Protein AF-A0AAP3EQN8-F1 (afdb_monomer_lite)

Sequence (80 aa):
EGLKLGNFNEHQIDLFGDAYEFLISNYAANAGKSGGEFFTPQHVSKLIAQLAMHGQTHVNKIYDPAAGSGSLLLQAKKHF

Radius of gyration: 14.18 Å; chains: 1; bounding box: 31×37×30 Å

Structure (mmCIF, N/CA/C/O backbone):
data_AF-A0AAP3EQN8-F1
#
_entry.id   AF-A0AAP3EQN8-F1
#
loop_
_atom_site.group_PDB
_atom_site.id
_atom_site.type_symbol
_atom_site.label_atom_id
_atom_site.lab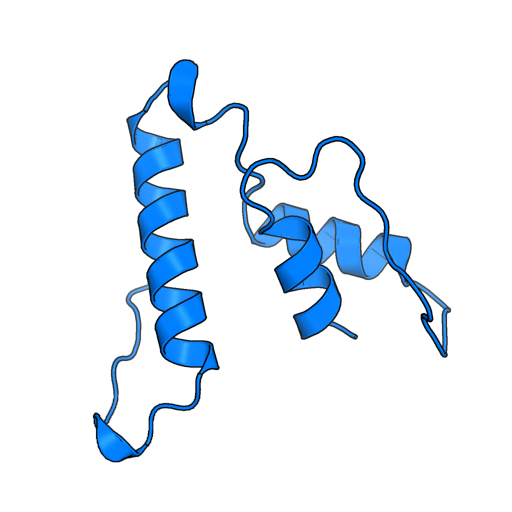el_alt_id
_atom_site.label_comp_id
_atom_site.label_asym_id
_atom_site.label_entity_id
_atom_site.label_seq_id
_atom_site.pdbx_PDB_ins_code
_atom_site.Cartn_x
_atom_site.Cartn_y
_atom_site.Cartn_z
_atom_site.occupancy
_atom_site.B_iso_or_equiv
_atom_site.auth_seq_id
_atom_site.auth_comp_id
_atom_site.auth_asym_id
_atom_site.auth_atom_id
_atom_site.pdbx_PDB_model_num
ATOM 1 N N . GLU A 1 1 ? 15.049 -8.279 6.678 1.00 45.59 1 GLU A N 1
ATOM 2 C CA . GLU A 1 1 ? 14.578 -9.411 7.506 1.00 45.59 1 GLU A CA 1
ATOM 3 C C . GLU A 1 1 ? 13.860 -10.409 6.605 1.00 45.59 1 GLU A C 1
ATOM 5 O O . GLU A 1 1 ? 13.262 -9.977 5.628 1.00 45.59 1 GLU A O 1
ATOM 10 N N . GLY A 1 2 ? 13.988 -11.714 6.853 1.00 59.19 2 GLY A N 1
ATOM 11 C CA . GLY A 1 2 ? 13.318 -12.752 6.056 1.00 59.19 2 GLY A CA 1
ATOM 12 C C . GLY A 1 2 ? 11.892 -13.032 6.541 1.00 59.19 2 GLY A C 1
ATOM 13 O O . GLY A 1 2 ? 11.593 -12.831 7.719 1.00 59.19 2 GLY A O 1
ATOM 14 N N . LEU A 1 3 ? 11.026 -13.517 5.645 1.00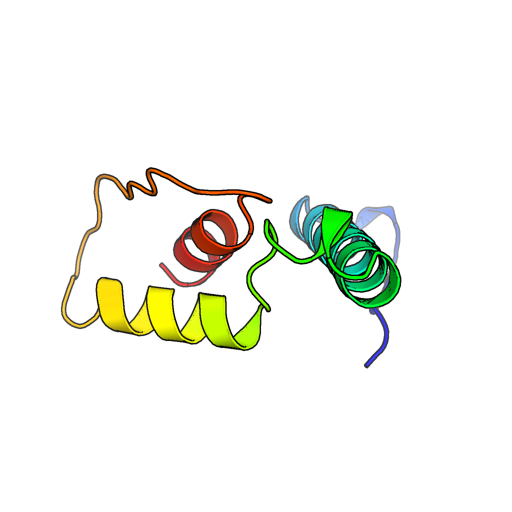 65.38 3 LEU A N 1
ATOM 15 C CA . LEU A 1 3 ? 9.674 -13.973 5.987 1.00 65.38 3 LEU A CA 1
ATOM 16 C C . LEU A 1 3 ? 9.739 -15.161 6.961 1.00 65.38 3 LEU A C 1
ATOM 18 O O . LEU A 1 3 ? 10.395 -16.168 6.688 1.00 65.38 3 LEU A O 1
ATOM 22 N N . LYS A 1 4 ? 9.049 -15.054 8.101 1.00 68.12 4 LYS A N 1
ATOM 23 C CA . LYS A 1 4 ? 8.914 -16.147 9.075 1.00 68.12 4 LYS A CA 1
ATOM 24 C C . LYS A 1 4 ? 7.772 -17.064 8.643 1.00 68.12 4 LYS A C 1
ATOM 26 O O . LYS A 1 4 ? 6.612 -16.770 8.897 1.00 68.12 4 LYS A O 1
ATOM 31 N N . LEU A 1 5 ? 8.115 -18.170 7.986 1.00 63.88 5 LEU A N 1
ATOM 32 C CA . LEU A 1 5 ? 7.154 -19.026 7.281 1.00 63.88 5 LEU A CA 1
ATOM 33 C C . LEU A 1 5 ? 6.512 -20.156 8.111 1.00 63.88 5 LEU A C 1
ATOM 35 O O . LEU A 1 5 ? 5.825 -20.966 7.510 1.00 63.88 5 LEU A O 1
ATOM 39 N N . GLY A 1 6 ? 6.674 -20.203 9.441 1.00 68.56 6 GLY A N 1
ATOM 40 C CA . GLY A 1 6 ? 5.896 -21.043 10.383 1.00 68.56 6 GLY A CA 1
ATOM 41 C C . GLY A 1 6 ? 5.488 -22.464 9.932 1.00 68.56 6 GLY A C 1
ATOM 42 O O . GLY A 1 6 ? 6.187 -23.111 9.157 1.00 68.56 6 GLY A O 1
ATOM 43 N N . ASN A 1 7 ? 4.362 -22.969 10.450 1.00 67.69 7 ASN A N 1
ATOM 44 C CA . ASN A 1 7 ? 3.790 -24.270 10.088 1.00 67.69 7 ASN A CA 1
ATOM 45 C C . ASN A 1 7 ? 2.618 -24.067 9.108 1.00 67.69 7 ASN A C 1
ATOM 47 O O . ASN A 1 7 ? 1.752 -23.234 9.359 1.00 67.69 7 ASN A O 1
ATOM 51 N N . PHE A 1 8 ? 2.568 -24.814 7.997 1.00 61.59 8 PHE A N 1
ATOM 52 C CA . PHE A 1 8 ? 1.691 -24.507 6.847 1.00 61.59 8 PHE A CA 1
ATOM 53 C C . PHE A 1 8 ? 0.193 -24.396 7.192 1.00 61.59 8 PHE A C 1
ATOM 55 O O . PHE A 1 8 ? -0.518 -23.576 6.619 1.00 61.59 8 PHE A O 1
ATOM 62 N N . ASN A 1 9 ? -0.272 -25.192 8.158 1.00 65.50 9 ASN A N 1
ATOM 63 C CA . ASN A 1 9 ? -1.676 -25.239 8.577 1.00 65.50 9 ASN A CA 1
ATOM 64 C C . ASN A 1 9 ? -2.090 -24.095 9.522 1.00 65.50 9 ASN A C 1
ATOM 66 O O . ASN A 1 9 ? -3.273 -23.965 9.824 1.00 65.50 9 ASN A O 1
ATOM 70 N N . GLU A 1 10 ? -1.144 -23.282 9.998 1.00 63.25 10 GLU A N 1
ATOM 71 C CA . GLU A 1 10 ? -1.405 -22.124 10.867 1.00 63.25 10 GLU A CA 1
ATOM 72 C C . GLU A 1 10 ? -1.476 -20.806 10.082 1.00 63.25 10 GLU A C 1
AT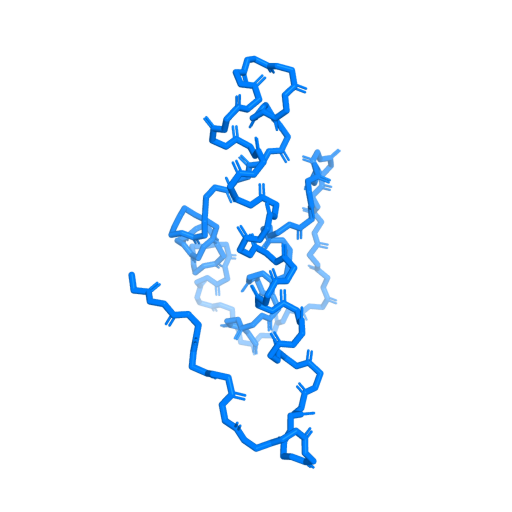OM 74 O O . GLU A 1 10 ? -1.787 -19.755 10.647 1.00 63.25 10 GLU A O 1
ATOM 79 N N . H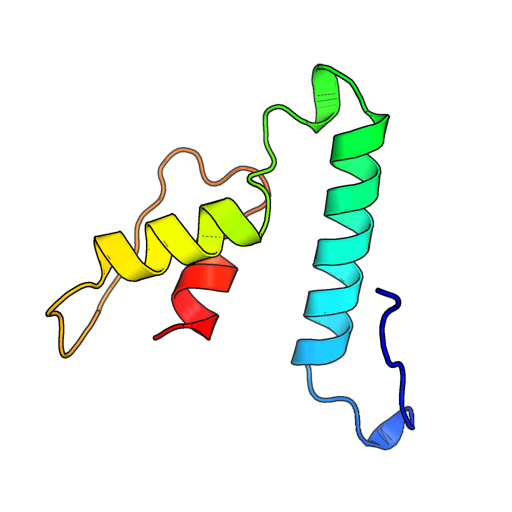IS A 1 11 ? -1.204 -20.842 8.773 1.00 59.72 11 HIS A N 1
ATOM 80 C CA . HIS A 1 11 ? -1.123 -19.637 7.957 1.00 59.72 11 HIS A CA 1
ATOM 81 C C . HIS A 1 11 ? -2.501 -19.074 7.651 1.00 59.72 11 HIS A C 1
ATOM 83 O O . HIS A 1 11 ? -3.227 -19.552 6.779 1.00 59.72 11 HIS A O 1
ATOM 89 N N . GLN A 1 12 ? -2.836 -18.001 8.364 1.00 63.72 12 GLN A N 1
ATOM 90 C CA . GLN A 1 12 ? -3.887 -17.080 7.959 1.00 63.72 12 GLN A CA 1
ATOM 91 C C . GLN A 1 12 ? -3.537 -16.442 6.605 1.00 63.72 12 GLN A C 1
ATOM 93 O O . GLN A 1 12 ? -2.368 -16.336 6.225 1.00 63.72 12 GLN A O 1
ATOM 98 N N . ILE A 1 13 ? -4.571 -15.988 5.892 1.00 64.44 13 ILE A N 1
ATOM 99 C CA . ILE A 1 13 ? -4.499 -15.318 4.579 1.00 64.44 13 ILE A CA 1
ATOM 100 C C . ILE A 1 13 ? -3.402 -14.229 4.531 1.00 64.44 13 ILE A C 1
ATOM 102 O O . ILE A 1 13 ? -2.791 -14.024 3.481 1.00 64.44 13 ILE A O 1
ATOM 106 N N . ASP A 1 14 ? -3.099 -13.592 5.666 1.00 74.81 14 ASP A N 1
ATOM 107 C CA . ASP A 1 14 ? -2.084 -12.543 5.793 1.00 74.81 14 ASP A CA 1
ATOM 108 C C . ASP A 1 14 ? -0.663 -12.978 5.410 1.00 74.81 14 ASP A C 1
ATOM 110 O O . ASP A 1 14 ? 0.022 -12.211 4.734 1.00 74.81 14 ASP A O 1
ATOM 114 N N . LEU A 1 15 ? -0.213 -14.200 5.737 1.00 81.69 15 LEU A N 1
ATOM 115 C CA . LEU A 1 15 ? 1.171 -14.586 5.422 1.00 81.69 15 LEU A CA 1
ATOM 116 C C . LEU A 1 15 ? 1.405 -14.695 3.910 1.00 81.69 15 LEU A C 1
ATOM 118 O O . LEU A 1 15 ? 2.448 -14.281 3.400 1.00 81.69 15 LEU A O 1
ATOM 122 N N . PHE A 1 16 ? 0.438 -15.244 3.175 1.00 82.94 16 PHE A N 1
ATOM 123 C CA . PHE A 1 16 ? 0.534 -15.327 1.719 1.00 82.94 16 PHE A CA 1
ATOM 124 C C . PHE A 1 16 ? 0.455 -13.940 1.069 1.00 82.94 16 PHE A C 1
ATOM 126 O O . PHE A 1 16 ? 1.139 -13.695 0.075 1.00 82.94 16 PHE A O 1
ATOM 133 N N . GLY A 1 17 ? -0.316 -13.018 1.656 1.00 81.88 17 GLY A N 1
ATOM 134 C CA . GLY A 1 17 ? -0.330 -11.610 1.258 1.00 81.88 17 GLY A CA 1
ATOM 135 C C . GLY A 1 17 ? 1.025 -10.929 1.464 1.00 81.88 17 GLY A C 1
ATOM 136 O O . GLY A 1 17 ? 1.528 -10.271 0.555 1.00 81.88 17 GLY A O 1
ATOM 137 N N . ASP A 1 18 ? 1.662 -11.147 2.615 1.00 83.94 18 ASP A N 1
ATOM 138 C CA . ASP A 1 18 ? 2.992 -10.608 2.916 1.00 83.94 18 ASP A CA 1
ATOM 139 C C . ASP A 1 18 ? 4.070 -11.190 1.990 1.00 83.94 18 ASP A C 1
ATOM 141 O O . ASP A 1 18 ? 4.951 -10.468 1.515 1.00 83.94 18 ASP A O 1
ATOM 145 N N . ALA A 1 19 ? 3.982 -12.484 1.667 1.00 87.81 19 ALA A N 1
ATOM 146 C CA . ALA A 1 19 ? 4.864 -13.116 0.690 1.00 87.81 19 ALA A CA 1
ATOM 147 C C . ALA A 1 19 ? 4.696 -12.499 -0.710 1.00 87.81 19 ALA A C 1
ATOM 149 O O . ALA A 1 19 ? 5.688 -12.254 -1.400 1.00 87.81 19 ALA A O 1
ATOM 150 N N . TYR A 1 20 ? 3.461 -12.194 -1.120 1.00 84.62 20 TYR A N 1
ATOM 151 C CA . TYR A 1 20 ? 3.189 -11.508 -2.382 1.00 84.62 20 TYR A CA 1
ATOM 152 C C . TYR A 1 20 ? 3.759 -10.080 -2.398 1.00 84.62 20 TYR A C 1
ATOM 154 O O . TYR A 1 20 ? 4.457 -9.715 -3.345 1.00 84.62 20 TYR A O 1
ATOM 162 N N . GLU A 1 21 ? 3.547 -9.287 -1.340 1.00 83.44 21 GLU A N 1
ATOM 163 C CA . GLU A 1 21 ? 4.128 -7.939 -1.226 1.00 83.44 21 GLU A CA 1
ATOM 164 C C . GLU A 1 21 ? 5.663 -7.967 -1.256 1.00 83.44 21 GLU A C 1
ATOM 166 O O . GLU A 1 21 ? 6.285 -7.102 -1.879 1.00 83.44 21 GLU A O 1
ATOM 171 N N . PHE A 1 22 ? 6.290 -8.977 -0.647 1.00 86.25 22 PHE A N 1
ATOM 172 C CA . PHE A 1 22 ? 7.740 -9.168 -0.699 1.00 86.25 22 PHE A CA 1
ATOM 173 C C . PHE A 1 22 ? 8.241 -9.453 -2.122 1.00 86.25 22 PHE A C 1
ATOM 175 O O . PHE A 1 22 ? 9.222 -8.855 -2.568 1.00 86.25 22 PHE A O 1
ATOM 182 N N . LEU A 1 23 ? 7.562 -10.332 -2.864 1.00 87.50 23 LEU A N 1
ATOM 183 C CA . LEU A 1 23 ? 7.913 -10.639 -4.253 1.00 87.50 23 LEU A CA 1
ATOM 184 C C . LEU A 1 23 ? 7.748 -9.416 -5.164 1.00 87.50 23 LEU A C 1
ATOM 186 O O . LEU A 1 23 ? 8.648 -9.120 -5.950 1.00 87.50 23 LEU A O 1
ATOM 190 N N . ILE A 1 24 ? 6.651 -8.667 -5.017 1.00 83.31 24 ILE A N 1
ATOM 191 C CA . ILE A 1 24 ? 6.416 -7.424 -5.767 1.00 83.31 24 ILE A CA 1
ATOM 192 C C . ILE A 1 24 ? 7.470 -6.364 -5.425 1.00 83.31 24 ILE A C 1
ATOM 194 O O . ILE A 1 24 ? 7.989 -5.714 -6.330 1.00 83.31 24 ILE A O 1
ATOM 198 N N . SER A 1 25 ? 7.850 -6.229 -4.150 1.00 82.38 25 SER A N 1
ATOM 199 C CA . SER A 1 25 ? 8.916 -5.308 -3.725 1.00 82.38 25 SER A CA 1
ATOM 200 C C . SER A 1 25 ? 10.254 -5.648 -4.388 1.00 82.38 25 SER A C 1
ATOM 202 O O . SER A 1 25 ? 10.938 -4.761 -4.897 1.00 82.38 25 SER A O 1
ATOM 204 N N . ASN A 1 26 ? 10.616 -6.936 -4.435 1.00 85.25 26 ASN A N 1
ATOM 205 C CA . ASN A 1 26 ? 11.833 -7.396 -5.110 1.00 85.25 26 ASN A CA 1
ATOM 206 C C . ASN A 1 26 ? 11.767 -7.193 -6.626 1.00 85.25 26 ASN A C 1
ATOM 208 O O . ASN A 1 26 ? 12.773 -6.843 -7.242 1.00 85.25 26 ASN A O 1
ATOM 212 N N . TYR A 1 27 ? 10.600 -7.393 -7.241 1.00 83.56 27 TYR A N 1
ATOM 213 C CA . TYR A 1 27 ? 10.402 -7.103 -8.657 1.00 83.56 27 TYR A CA 1
ATOM 214 C C . TYR A 1 27 ? 10.587 -5.607 -8.943 1.00 83.56 27 TYR A C 1
ATOM 216 O O . TYR A 1 27 ? 11.386 -5.248 -9.802 1.00 83.56 27 TYR A O 1
ATOM 224 N N . ALA A 1 28 ? 9.930 -4.732 -8.178 1.00 82.94 28 ALA A N 1
ATOM 225 C CA . ALA A 1 28 ? 10.021 -3.281 -8.329 1.00 82.94 28 ALA A CA 1
ATOM 226 C C . ALA A 1 28 ? 11.454 -2.755 -8.143 1.00 82.94 28 ALA A C 1
ATOM 228 O O . ALA A 1 28 ? 11.904 -1.916 -8.921 1.00 82.94 28 ALA A O 1
ATOM 229 N N . ALA A 1 29 ? 12.191 -3.286 -7.161 1.00 80.94 29 ALA A N 1
ATOM 230 C CA . ALA A 1 29 ? 13.586 -2.922 -6.920 1.00 80.94 29 ALA A CA 1
ATOM 231 C C . ALA A 1 29 ? 14.520 -3.313 -8.083 1.00 80.94 29 ALA A C 1
ATOM 233 O O . ALA A 1 29 ? 15.480 -2.599 -8.364 1.00 80.94 29 ALA A O 1
ATOM 234 N N . ASN A 1 30 ? 14.232 -4.423 -8.774 1.00 79.12 30 ASN A N 1
ATOM 235 C CA . ASN A 1 30 ? 15.072 -4.957 -9.852 1.00 79.12 30 ASN A CA 1
ATOM 236 C C . ASN A 1 30 ? 14.627 -4.532 -11.265 1.00 79.12 30 ASN A C 1
ATOM 238 O O . ASN A 1 30 ? 15.413 -4.624 -12.205 1.00 79.12 30 ASN A O 1
ATOM 242 N N . ALA A 1 31 ? 13.388 -4.066 -11.443 1.00 73.62 31 ALA A N 1
ATOM 243 C CA . ALA A 1 31 ? 12.808 -3.754 -12.753 1.00 73.62 31 ALA A CA 1
ATOM 244 C C . ALA A 1 31 ? 13.236 -2.393 -13.342 1.00 73.62 31 ALA A C 1
ATOM 246 O O . ALA A 1 31 ? 12.823 -2.043 -14.450 1.00 73.62 31 ALA A O 1
ATOM 247 N N . GLY A 1 32 ? 14.037 -1.597 -12.625 1.00 67.62 32 GLY A N 1
ATOM 248 C CA . GLY A 1 32 ? 14.388 -0.241 -13.055 1.00 67.62 32 GLY A CA 1
ATOM 249 C C . GLY A 1 32 ? 13.140 0.635 -13.259 1.00 67.62 32 GLY A C 1
ATOM 250 O O . GLY A 1 32 ? 12.179 0.538 -12.497 1.00 67.62 32 GLY A O 1
ATOM 251 N N . LYS A 1 33 ? 13.126 1.483 -14.300 1.00 62.47 33 LYS A N 1
ATOM 252 C CA . LYS A 1 33 ? 12.003 2.408 -14.568 1.00 62.47 33 LYS A CA 1
ATOM 253 C C . LYS A 1 33 ? 10.670 1.702 -14.859 1.00 62.47 33 LYS A C 1
ATOM 255 O O . LYS A 1 33 ? 9.629 2.198 -14.467 1.00 62.47 33 LYS A O 1
ATOM 260 N N . SER A 1 34 ? 10.673 0.534 -15.499 1.00 66.25 34 SER A N 1
ATOM 261 C CA . SER A 1 34 ? 9.435 -0.049 -16.042 1.00 66.25 34 SER A CA 1
ATOM 262 C C . SER A 1 34 ? 8.544 -0.759 -15.015 1.00 66.25 34 SER A C 1
ATOM 264 O O . SER A 1 34 ? 7.353 -0.914 -15.265 1.00 66.25 34 SER A O 1
ATOM 266 N N . GLY A 1 35 ? 9.092 -1.209 -13.880 1.00 62.25 35 GLY A N 1
ATOM 267 C CA . GLY A 1 35 ? 8.319 -1.900 -12.833 1.00 62.25 35 GLY A CA 1
ATOM 268 C C . GLY A 1 35 ? 8.252 -1.162 -11.495 1.00 62.25 35 GLY A C 1
ATOM 269 O O . GLY A 1 35 ? 7.323 -1.400 -10.727 1.00 62.25 35 GLY A O 1
ATOM 270 N N . GLY A 1 36 ? 9.199 -0.259 -11.217 1.00 66.06 36 GLY A N 1
ATOM 271 C CA . GLY A 1 36 ? 9.242 0.496 -9.962 1.00 66.06 36 GLY A CA 1
ATOM 272 C C . GLY A 1 36 ? 8.265 1.673 -9.892 1.00 66.06 36 GLY A C 1
ATOM 273 O O . GLY A 1 36 ? 7.825 2.020 -8.802 1.00 66.06 36 GLY A O 1
ATOM 274 N N . GLU A 1 37 ? 7.879 2.255 -11.034 1.00 73.75 37 GLU A N 1
ATOM 275 C CA . GLU A 1 37 ? 7.000 3.440 -11.095 1.00 73.75 37 GLU A CA 1
ATOM 276 C C . GLU A 1 37 ? 5.605 3.205 -10.489 1.00 73.75 37 GLU A C 1
ATOM 278 O O . GLU A 1 37 ? 4.948 4.150 -10.062 1.00 73.75 37 GLU A O 1
ATOM 283 N N . PHE A 1 38 ? 5.172 1.946 -10.401 1.00 78.81 38 PHE A N 1
ATOM 284 C CA . PHE A 1 38 ? 3.840 1.563 -9.925 1.00 78.81 38 PHE A CA 1
ATOM 285 C C . PHE A 1 38 ? 3.834 1.004 -8.496 1.00 78.81 38 PHE A C 1
ATOM 287 O O . PHE A 1 38 ? 2.785 0.573 -8.019 1.00 78.81 38 PHE A O 1
ATOM 294 N N . PHE A 1 39 ? 4.982 0.974 -7.812 1.00 85.25 39 PHE A N 1
ATOM 295 C CA . PHE A 1 39 ? 5.108 0.402 -6.474 1.00 85.25 39 PHE A CA 1
ATOM 296 C C . PHE A 1 39 ? 5.446 1.470 -5.432 1.00 85.25 39 PHE A C 1
ATOM 298 O O . PHE A 1 39 ? 6.423 2.205 -5.560 1.00 85.25 39 PHE A O 1
ATOM 305 N N . THR A 1 40 ? 4.673 1.516 -4.345 1.00 88.44 40 THR A N 1
ATOM 306 C CA . THR A 1 40 ? 4.978 2.352 -3.175 1.00 88.44 40 THR A CA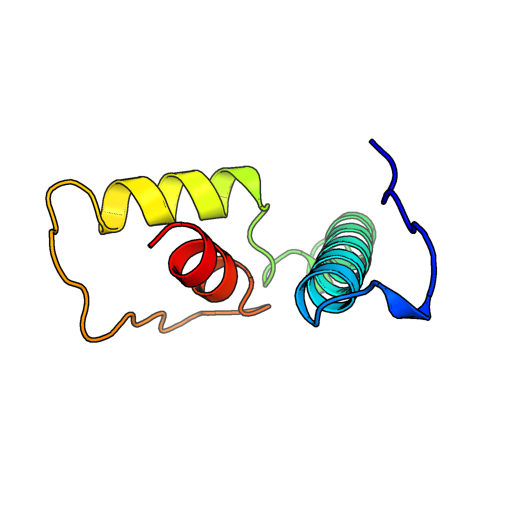 1
ATOM 307 C C . THR A 1 40 ? 5.614 1.500 -2.069 1.00 88.44 40 THR A C 1
ATOM 309 O O . THR A 1 40 ? 4.961 0.577 -1.578 1.00 88.44 40 THR A O 1
ATOM 312 N N . PRO A 1 41 ? 6.846 1.802 -1.607 1.00 87.56 41 PRO A N 1
ATOM 313 C CA . PRO A 1 41 ? 7.482 1.057 -0.518 1.00 87.56 41 PRO A CA 1
ATOM 314 C C . PRO A 1 41 ? 6.614 0.975 0.748 1.00 87.56 41 PRO A C 1
ATOM 316 O O . PRO A 1 41 ? 5.962 1.951 1.125 1.00 87.56 41 PRO A O 1
ATOM 319 N N . GLN A 1 42 ? 6.637 -0.168 1.445 1.00 86.06 42 GLN A N 1
ATOM 320 C CA . GLN A 1 42 ? 5.777 -0.430 2.614 1.00 86.06 42 GLN A CA 1
ATOM 321 C C . GLN A 1 42 ? 5.867 0.649 3.703 1.00 86.06 42 GLN A C 1
ATOM 323 O O . GLN A 1 42 ? 4.843 1.083 4.224 1.00 86.06 42 GLN A O 1
ATOM 328 N N . HIS A 1 43 ? 7.071 1.121 4.035 1.00 89.25 43 HIS A N 1
ATOM 329 C CA . HIS A 1 43 ? 7.250 2.136 5.079 1.00 89.25 43 HIS A CA 1
ATOM 330 C C . HIS A 1 43 ? 6.633 3.491 4.694 1.00 89.25 43 HIS A C 1
ATOM 332 O O . HIS A 1 43 ? 6.060 4.164 5.548 1.00 89.25 43 HIS A O 1
ATOM 338 N N . VAL A 1 44 ? 6.691 3.861 3.409 1.00 92.44 44 VAL A N 1
ATOM 339 C CA . VAL A 1 44 ? 6.020 5.059 2.880 1.00 92.44 44 VAL A CA 1
ATOM 340 C C . VAL A 1 44 ? 4.508 4.860 2.915 1.00 92.44 44 VAL A C 1
ATOM 342 O O . VAL A 1 44 ? 3.786 5.729 3.394 1.00 92.44 44 VAL A O 1
ATOM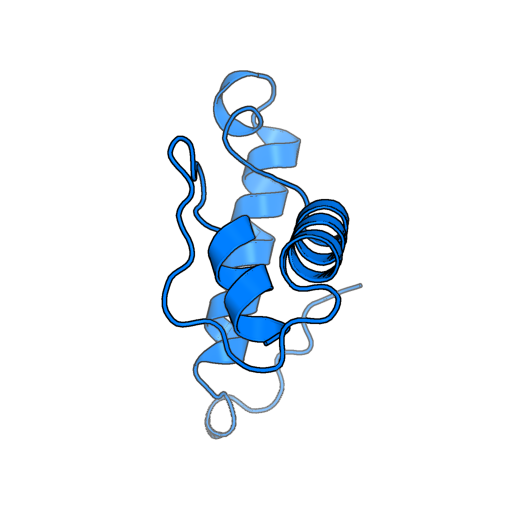 345 N N . SER A 1 45 ? 4.037 3.685 2.488 1.00 92.19 45 SER A N 1
ATOM 346 C CA . SER A 1 45 ? 2.614 3.344 2.491 1.00 92.19 45 SER A CA 1
ATOM 347 C C . SER A 1 45 ? 1.999 3.413 3.887 1.00 92.19 45 SER A C 1
ATOM 349 O O . SER A 1 45 ? 0.954 4.029 4.078 1.00 92.19 45 SER A O 1
ATOM 351 N N . LYS A 1 46 ? 2.685 2.850 4.886 1.00 91.06 46 LYS A N 1
ATOM 352 C CA . LYS A 1 46 ? 2.286 2.917 6.293 1.00 91.06 46 LYS A CA 1
ATOM 353 C C . LYS A 1 46 ? 2.196 4.355 6.795 1.00 91.06 46 LYS A C 1
ATOM 355 O O . LYS A 1 46 ? 1.210 4.709 7.433 1.00 91.06 46 LYS A O 1
ATOM 360 N N . LEU A 1 47 ? 3.201 5.182 6.504 1.00 93.88 47 LEU A N 1
ATOM 361 C CA . LEU A 1 47 ? 3.196 6.583 6.918 1.00 93.88 47 LEU A CA 1
ATOM 362 C C . LEU A 1 47 ? 2.014 7.341 6.297 1.00 93.88 47 LEU A C 1
ATOM 364 O O . LEU A 1 47 ? 1.283 8.018 7.015 1.00 93.88 47 LEU A O 1
ATOM 368 N N . ILE A 1 48 ? 1.792 7.195 4.988 1.00 94.12 48 ILE A N 1
ATOM 369 C CA . ILE A 1 48 ? 0.672 7.841 4.287 1.00 94.12 48 ILE A CA 1
ATOM 370 C C . ILE A 1 48 ? -0.667 7.375 4.864 1.00 94.12 48 ILE A C 1
ATOM 372 O O . ILE A 1 48 ? -1.525 8.208 5.137 1.00 94.12 48 ILE A O 1
ATOM 376 N N . ALA A 1 49 ? -0.831 6.073 5.106 1.00 92.06 49 ALA A N 1
ATOM 377 C CA . ALA A 1 49 ? -2.020 5.512 5.737 1.00 92.06 49 ALA A CA 1
ATOM 378 C C . ALA A 1 49 ? -2.281 6.139 7.120 1.00 92.06 49 ALA A C 1
ATOM 380 O O . ALA A 1 49 ? -3.377 6.631 7.384 1.00 92.06 49 ALA A O 1
ATOM 381 N N . GLN A 1 50 ? -1.264 6.193 7.984 1.00 91.56 50 GLN A N 1
ATOM 382 C CA . GLN A 1 50 ? -1.383 6.791 9.317 1.00 91.56 50 GLN A CA 1
ATOM 383 C C . GLN A 1 50 ? -1.721 8.285 9.266 1.00 91.56 50 GLN A C 1
ATOM 385 O O . GLN A 1 50 ? -2.507 8.757 10.085 1.00 91.56 50 GLN A O 1
ATOM 390 N N . LEU A 1 51 ? -1.153 9.024 8.308 1.00 93.75 51 LEU A N 1
ATOM 391 C CA . LEU A 1 51 ? -1.450 10.442 8.106 1.00 93.75 51 LEU A CA 1
ATOM 392 C C . LEU A 1 51 ? -2.876 10.658 7.592 1.00 93.75 51 LEU A C 1
ATOM 394 O O . LEU A 1 51 ? -3.603 11.479 8.143 1.00 93.75 51 LEU A O 1
ATOM 398 N N . ALA A 1 52 ? -3.291 9.908 6.569 1.00 91.81 52 ALA A N 1
ATOM 399 C CA . ALA A 1 52 ? -4.614 10.028 5.956 1.00 91.81 52 ALA A CA 1
ATOM 400 C C . ALA A 1 52 ? -5.749 9.707 6.937 1.00 91.81 52 ALA A C 1
ATOM 402 O O . ALA A 1 52 ? -6.845 10.252 6.826 1.00 91.81 52 ALA A O 1
ATOM 403 N N . MET A 1 53 ? -5.478 8.833 7.903 1.00 89.94 53 MET A N 1
ATOM 404 C CA . MET A 1 53 ? -6.455 8.351 8.872 1.00 89.94 53 MET A CA 1
ATOM 405 C C . MET A 1 53 ? -6.303 8.997 10.257 1.00 89.94 53 MET A C 1
ATOM 407 O O . MET A 1 53 ? -7.027 8.653 11.193 1.00 89.94 53 MET A O 1
ATOM 411 N N . HIS A 1 54 ? -5.378 9.948 10.410 1.00 92.50 54 HIS A N 1
ATOM 412 C CA . HIS A 1 54 ? -5.117 10.600 11.686 1.00 92.50 54 HIS A CA 1
ATOM 413 C C . HIS A 1 54 ? -6.371 11.295 12.232 1.00 92.50 54 HIS A C 1
ATOM 415 O O . HIS A 1 54 ? -7.004 12.103 11.553 1.00 92.50 54 HIS A O 1
ATOM 421 N N . GLY A 1 55 ? -6.729 10.981 13.479 1.00 92.00 55 GLY A N 1
ATOM 422 C CA . GLY A 1 55 ? -7.895 11.559 14.150 1.00 92.00 55 GLY A CA 1
ATOM 423 C C . GLY A 1 55 ? -9.249 11.033 13.658 1.00 92.00 55 GLY A C 1
ATOM 424 O O . GLY A 1 55 ? -10.277 11.472 14.170 1.00 92.00 55 GLY A O 1
ATOM 425 N N . GLN A 1 56 ? -9.279 10.091 12.709 1.00 90.94 56 GLN A N 1
ATOM 426 C CA . GLN A 1 56 ? -10.516 9.434 12.299 1.00 90.94 56 GLN A CA 1
ATOM 427 C C . GLN A 1 56 ? -10.811 8.237 13.203 1.00 90.94 56 GLN A C 1
ATOM 429 O O . GLN A 1 56 ? -9.954 7.394 13.442 1.00 90.94 56 GLN A O 1
ATOM 434 N N . THR A 1 57 ? -12.045 8.153 13.695 1.00 88.88 57 THR A N 1
ATOM 435 C CA . THR A 1 57 ? -12.536 7.019 14.498 1.00 88.88 57 THR A CA 1
ATOM 436 C C . THR A 1 57 ? -13.268 5.975 13.655 1.00 88.88 57 THR A C 1
ATOM 438 O O . THR A 1 57 ? -13.519 4.868 14.123 1.00 88.88 57 THR A O 1
ATOM 441 N N . HIS A 1 58 ? -13.624 6.322 12.416 1.00 89.06 58 HIS A N 1
ATOM 442 C CA . HIS A 1 58 ? -14.285 5.442 11.463 1.00 89.06 58 HIS A CA 1
ATOM 443 C C . HIS A 1 58 ? -13.951 5.864 10.029 1.00 89.06 58 HIS A C 1
ATOM 445 O O . HIS A 1 58 ? -14.048 7.043 9.693 1.00 89.06 58 HIS A O 1
ATOM 451 N N . VAL A 1 59 ? -13.622 4.889 9.179 1.00 89.00 59 VAL A N 1
ATOM 452 C CA . VAL A 1 59 ? -13.352 5.075 7.748 1.00 89.00 59 VAL A CA 1
ATOM 453 C C . VAL A 1 59 ? -14.309 4.186 6.962 1.00 89.00 59 VAL A C 1
ATOM 455 O O . VAL A 1 59 ? -14.317 2.969 7.119 1.00 89.00 59 VAL A O 1
ATOM 458 N N . ASN A 1 60 ? -15.119 4.802 6.100 1.00 90.06 60 ASN A N 1
ATOM 459 C CA . ASN A 1 60 ? -16.089 4.090 5.262 1.00 90.06 60 ASN A CA 1
ATOM 460 C C . ASN A 1 60 ? -15.480 3.636 3.924 1.00 90.06 60 ASN A C 1
ATOM 462 O O . ASN A 1 60 ? -15.772 2.549 3.433 1.00 90.06 60 ASN A O 1
ATOM 466 N N . LYS A 1 61 ? -14.658 4.487 3.296 1.00 91.44 61 LYS A N 1
ATOM 467 C CA . LYS A 1 61 ? -14.052 4.235 1.980 1.00 91.44 61 LYS A CA 1
ATOM 468 C C . LYS A 1 61 ? -12.683 4.896 1.889 1.00 91.44 61 LYS A C 1
ATOM 470 O O . LYS A 1 61 ? -12.505 6.004 2.386 1.00 91.44 61 LYS A O 1
ATOM 475 N N . ILE A 1 62 ? -11.765 4.238 1.189 1.00 91.56 62 ILE A N 1
ATOM 476 C CA . ILE A 1 62 ? -10.448 4.764 0.823 1.00 91.56 62 ILE A CA 1
ATOM 477 C C . ILE A 1 62 ? -10.366 4.732 -0.703 1.00 91.56 62 ILE A C 1
ATOM 479 O O . ILE A 1 62 ? -10.779 3.749 -1.320 1.00 91.56 62 ILE A O 1
ATOM 483 N N . TYR A 1 63 ? -9.887 5.815 -1.310 1.00 92.94 63 TYR A N 1
ATOM 484 C CA . TYR A 1 63 ? -9.787 5.956 -2.759 1.00 92.94 63 TYR A CA 1
ATOM 485 C C . TYR A 1 63 ? -8.367 6.346 -3.157 1.00 92.94 63 TYR A C 1
ATOM 487 O O . TYR A 1 63 ? -7.821 7.310 -2.626 1.00 92.94 63 TYR A O 1
ATOM 495 N N . ASP A 1 64 ? -7.806 5.606 -4.109 1.00 93.81 64 ASP A N 1
ATOM 496 C CA . ASP A 1 64 ? -6.514 5.885 -4.727 1.00 93.81 64 ASP A CA 1
ATOM 497 C C . ASP A 1 64 ? -6.679 5.822 -6.260 1.00 93.81 64 ASP A C 1
ATOM 499 O O . ASP A 1 64 ? -6.904 4.735 -6.805 1.00 93.81 64 ASP A O 1
ATOM 503 N N . PRO A 1 65 ? -6.628 6.967 -6.970 1.00 93.94 65 PRO A N 1
ATOM 504 C CA . PRO A 1 65 ? -6.826 7.026 -8.418 1.00 93.94 65 PRO A CA 1
ATOM 505 C C . PRO A 1 65 ? -5.649 6.453 -9.222 1.00 93.94 65 PRO A C 1
ATOM 507 O O . PRO A 1 65 ? -5.774 6.281 -10.433 1.00 93.94 65 PRO A O 1
ATOM 510 N N . ALA A 1 66 ? -4.514 6.175 -8.578 1.00 91.44 66 ALA A N 1
ATOM 511 C CA . ALA A 1 66 ? -3.291 5.696 -9.209 1.00 91.44 66 ALA A CA 1
ATOM 512 C C . ALA A 1 66 ? -2.670 4.557 -8.386 1.00 91.44 66 ALA A C 1
ATOM 514 O O . ALA A 1 66 ? -1.459 4.508 -8.188 1.00 91.44 66 ALA A O 1
ATOM 515 N N . ALA A 1 67 ? -3.514 3.619 -7.943 1.00 90.19 67 ALA A N 1
ATOM 516 C CA . ALA A 1 67 ? -3.162 2.615 -6.939 1.00 90.19 67 ALA A CA 1
ATOM 517 C C . ALA A 1 67 ? -1.982 1.697 -7.295 1.00 90.19 67 ALA A C 1
ATOM 519 O O . ALA A 1 67 ? -1.450 1.039 -6.402 1.00 90.19 67 ALA A O 1
ATOM 520 N N . GLY A 1 68 ? -1.575 1.621 -8.568 1.00 90.00 68 GLY A N 1
ATOM 521 C CA . GLY A 1 68 ? -0.422 0.831 -8.998 1.00 90.00 68 GLY A CA 1
ATOM 522 C C . GLY A 1 68 ? -0.524 -0.622 -8.526 1.00 90.00 68 GLY A C 1
ATOM 523 O O . GLY A 1 68 ? -1.477 -1.323 -8.860 1.00 90.00 68 GLY A O 1
ATOM 524 N N . SER A 1 69 ? 0.431 -1.064 -7.707 1.00 86.25 69 SER A N 1
ATOM 525 C CA . SER A 1 69 ? 0.450 -2.398 -7.090 1.00 86.25 69 SER A CA 1
ATOM 526 C C . SER A 1 69 ? -0.670 -2.659 -6.067 1.00 86.25 69 SER A C 1
ATOM 528 O O . SER A 1 69 ? -0.796 -3.781 -5.579 1.00 86.25 69 SER A O 1
ATOM 530 N N . GLY A 1 70 ? -1.448 -1.644 -5.683 1.00 89.00 70 GLY A N 1
ATOM 531 C CA . GLY A 1 70 ? -2.486 -1.709 -4.648 1.00 89.00 70 GLY A CA 1
ATOM 532 C C . GLY A 1 70 ? -1.944 -1.791 -3.216 1.00 89.00 70 GLY A C 1
ATOM 533 O O . GLY A 1 70 ? -2.724 -1.804 -2.262 1.00 89.00 70 GLY A O 1
ATOM 534 N N . SER A 1 71 ? -0.618 -1.820 -3.043 1.00 86.44 71 SER A N 1
ATOM 535 C CA . SER A 1 71 ? 0.047 -2.028 -1.750 1.00 86.44 71 SER A CA 1
ATOM 536 C C . SER A 1 71 ? -0.296 -0.934 -0.737 1.00 86.44 71 SER A C 1
ATOM 538 O O . SER A 1 71 ? -0.507 -1.231 0.434 1.00 86.44 71 SER A O 1
ATOM 540 N N . LEU A 1 72 ? -0.444 0.319 -1.179 1.00 91.38 72 LEU A N 1
ATOM 541 C CA . LEU A 1 72 ? -0.834 1.424 -0.300 1.00 91.38 72 LEU A CA 1
ATOM 542 C C . LEU A 1 72 ? -2.206 1.189 0.353 1.00 91.38 72 LEU A C 1
ATOM 544 O O . LEU A 1 72 ? -2.349 1.332 1.566 1.00 91.38 72 LEU A O 1
ATOM 548 N N . LEU A 1 73 ? -3.203 0.782 -0.436 1.00 92.56 73 LEU A N 1
ATOM 549 C CA . LEU A 1 73 ? -4.558 0.512 0.054 1.00 92.56 73 LEU A CA 1
ATOM 550 C C . LEU A 1 73 ? -4.599 -0.698 0.996 1.00 92.56 73 LEU A C 1
ATOM 552 O O . LEU A 1 73 ? -5.328 -0.682 1.989 1.00 92.56 73 LEU A O 1
ATOM 556 N N . LEU A 1 74 ? -3.795 -1.730 0.719 1.00 88.88 74 LEU A N 1
ATOM 557 C CA . LEU A 1 74 ? -3.649 -2.884 1.610 1.00 88.88 74 LEU A CA 1
ATOM 558 C C . LEU A 1 74 ? -3.053 -2.475 2.960 1.00 88.88 74 LEU A C 1
ATOM 560 O O . LEU A 1 74 ? -3.572 -2.873 4.002 1.00 88.88 74 LEU A O 1
ATOM 564 N N . GLN A 1 75 ? -2.017 -1.633 2.956 1.00 87.31 75 GLN A N 1
ATOM 565 C CA . GLN A 1 75 ? -1.427 -1.099 4.186 1.00 87.31 75 GLN A CA 1
ATOM 566 C C . GLN A 1 75 ? -2.406 -0.205 4.951 1.00 87.31 75 GLN A C 1
ATOM 568 O O . GLN A 1 75 ? -2.458 -0.271 6.177 1.00 87.31 75 GLN A O 1
ATOM 573 N N . ALA A 1 76 ? -3.231 0.577 4.250 1.00 89.75 76 ALA A N 1
ATOM 574 C CA . ALA A 1 76 ? -4.275 1.368 4.889 1.00 89.75 76 ALA A CA 1
ATOM 575 C C . ALA A 1 76 ? -5.302 0.485 5.615 1.00 89.75 76 ALA A C 1
ATOM 577 O O . ALA A 1 76 ? -5.621 0.759 6.765 1.00 89.75 76 ALA A O 1
ATOM 578 N N . LYS A 1 77 ? -5.733 -0.627 5.005 1.00 87.75 77 LYS A N 1
ATOM 579 C CA . LYS A 1 77 ? -6.619 -1.604 5.657 1.00 87.75 77 LYS A CA 1
ATOM 580 C C . LYS A 1 77 ? -5.954 -2.347 6.822 1.00 87.75 77 LYS A C 1
ATOM 582 O O . LYS A 1 77 ? -6.637 -2.705 7.765 1.00 87.75 77 LYS A O 1
ATOM 587 N N . LYS A 1 78 ? -4.649 -2.629 6.767 1.00 84.25 78 LYS A N 1
ATOM 588 C CA . LYS A 1 78 ? -3.938 -3.309 7.872 1.00 84.25 78 LYS A CA 1
ATOM 589 C C . LYS A 1 78 ? -3.782 -2.425 9.114 1.00 84.25 78 LYS A C 1
ATOM 591 O O . LYS A 1 78 ? -3.634 -2.940 10.217 1.00 84.25 78 LYS A O 1
ATOM 596 N N . HIS A 1 79 ? -3.745 -1.107 8.933 1.00 78.06 79 HIS A N 1
ATOM 597 C CA . HIS A 1 79 ? -3.497 -0.140 10.004 1.00 78.06 79 HIS A CA 1
ATOM 598 C C . HIS A 1 79 ? -4.758 0.560 10.527 1.00 78.06 79 HIS A C 1
ATOM 600 O O . HIS A 1 79 ? -4.632 1.439 11.382 1.00 78.06 79 HIS A O 1
ATOM 606 N N . PHE A 1 80 ? -5.935 0.164 10.043 1.00 72.38 80 PHE A N 1
ATOM 607 C CA . PHE A 1 80 ? -7.241 0.662 10.465 1.00 72.38 80 PHE A CA 1
ATOM 608 C C . PHE A 1 80 ? -8.168 -0.505 10.803 1.00 72.38 80 PHE A C 1
ATOM 610 O O . PHE A 1 80 ? -8.904 -0.397 11.807 1.00 72.38 80 PHE A O 1
#

Foldseek 3Di:
DDQPCPDPVPDDPVSVVVVVLVVLVVCLVPVPPPRVVLDDDLVRLLVVLCVVCPPPPDDDDDDDPRCRVVNSVVSNVVVD

Organism: Escherichia coli (NCBI:txid562)

Secondary structure (DSSP, 8-state):
-------GGG--HHHHHHHHHHHHHHHHHHSTHHHHTT---HHHHHHHHHHHTTT-S-------TT-TTSHHHHHHHHT-

InterPro domains:
  IPR003356 DNA methylase, adenine-specific [PF02384] (12-79)
  IPR029063 S-adenosyl-L-methionine-dependent methyltransferase superfamily [G3DSA:3.40.50.150] (13-80)
  IPR029063 S-adenosyl-L-methionine-dependent methyltransferase superfamily [SSF53335] (10-80)
  IPR051537 DNA Adenine N(4)/N(6)-Methyltransferase [PTHR42933] (3-79)

pLDDT: mean 81.76, std 11.24, range [45.59, 94.12]